Protein AF-A0A821MJV2-F1 (afdb_monomer_lite)

Secondary structure (DSSP, 8-state):
--SSSSSS---TTTTTTTTTHHHHHT----TTEEE-TTS-EEEGGGTT--SS---STT-TTS-TT----TTGGG--SGGGS--PPPGGGTPEE-SSS-EESSGGG-TT-HHHHHHHHHH--TTS-HHHHHHHHHHH---TTTSHHHHHHHHHTT-HHHHHTTS-SS--SSSS-EETTEE--

Sequence (181 aa):
WREVCNGRIDCIDEGLDEAYCIDMELNQCEDNEYRCHNGLCIPEEFWENGFGDADCLDRSDEFADVLYPNNCFQDPTFRCEEHSCRTNWFDFSCGDGQCVQTFDKCHNGRHILLIESILIQGNLSINCSIAMICLTQLIKQIHGILCETLFINNLIYEFIKKCDSIFQFPINPVYMSHIRF

Foldseek 3Di:
DLQACPPDQPDPPVSPSNPCVVVLVPLDAPPQWDAAPSGDTDGVCQQCVDALSQPDLQSSSHDPPRDQDLVLLPDPDSSQQFGRHHSVQCWDTLRRNDTHNANCPRPNCLLVVLLVLLCDCPPWDPLLSLLSSLVVVSCCPPCVVVSVVCVVVVVSVVSNVRGDPDDDPSPQDQDPNDGDD

pLDDT: mean 80.08, std 10.16, range [47.5, 93.62]

Radius of gyration: 19.84 Å; chains: 1; bounding box: 42×38×53 Å

Structure (mmCIF, N/CA/C/O backbone):
data_AF-A0A821MJV2-F1
#
_entry.id   AF-A0A821MJV2-F1
#
loop_
_atom_site.group_PDB
_atom_site.id
_atom_site.type_symbol
_atom_site.label_atom_id
_atom_site.label_alt_id
_atom_site.label_comp_id
_atom_site.label_asym_id
_atom_site.label_entity_id
_atom_site.label_seq_id
_atom_site.pdbx_PDB_ins_code
_atom_site.Cartn_x
_atom_site.Cartn_y
_atom_site.Cartn_z
_atom_site.occupancy
_atom_site.B_iso_or_equiv
_atom_site.auth_seq_id
_atom_site.auth_comp_id
_atom_site.auth_asym_id
_atom_site.auth_atom_id
_atom_site.pdbx_PDB_model_num
ATOM 1 N N . TRP A 1 1 ? 1.350 -8.914 2.187 1.00 50.31 1 TRP A N 1
ATOM 2 C CA . TRP A 1 1 ? 1.997 -8.517 0.923 1.00 50.31 1 TRP A CA 1
ATOM 3 C C . TRP A 1 1 ? 3.280 -7.711 1.127 1.00 50.31 1 TRP A C 1
ATOM 5 O O . TRP A 1 1 ? 4.121 -7.816 0.258 1.00 50.31 1 TRP A O 1
ATOM 15 N N . ARG A 1 2 ? 3.462 -6.912 2.201 1.00 53.31 2 ARG A N 1
ATOM 16 C CA . ARG A 1 2 ? 4.767 -6.259 2.477 1.00 53.31 2 ARG A CA 1
ATOM 17 C C . ARG A 1 2 ? 5.759 -7.154 3.223 1.00 53.31 2 ARG A C 1
ATOM 19 O O . ARG A 1 2 ? 6.938 -7.126 2.915 1.00 53.31 2 ARG A O 1
ATOM 26 N N . GLU A 1 3 ? 5.249 -7.949 4.154 1.00 71.06 3 GLU A N 1
ATOM 27 C CA . GLU A 1 3 ? 6.032 -8.867 4.981 1.00 71.06 3 GLU A CA 1
ATOM 28 C C . GLU A 1 3 ? 5.846 -10.295 4.450 1.00 71.06 3 GLU A C 1
ATOM 30 O O . GLU A 1 3 ? 5.025 -11.042 4.960 1.00 71.06 3 GLU A O 1
ATOM 35 N N . VAL A 1 4 ? 6.427 -10.605 3.292 1.00 75.38 4 VAL A N 1
ATOM 36 C CA . VAL A 1 4 ? 6.434 -11.960 2.713 1.00 75.38 4 VAL A CA 1
ATOM 37 C C . VAL A 1 4 ? 7.858 -12.217 2.252 1.00 75.38 4 VAL A C 1
ATOM 39 O O . VAL A 1 4 ? 8.404 -11.387 1.523 1.00 75.38 4 VAL A O 1
ATOM 42 N N . CYS A 1 5 ? 8.449 -13.332 2.669 1.00 74.88 5 CYS A N 1
ATOM 43 C CA . CYS A 1 5 ? 9.847 -13.683 2.415 1.00 74.88 5 CYS A CA 1
ATOM 44 C C . CYS A 1 5 ? 10.832 -12.580 2.828 1.00 74.88 5 CYS A C 1
ATOM 46 O O . CYS A 1 5 ? 11.813 -12.303 2.135 1.00 74.88 5 CYS A O 1
ATOM 48 N N . ASN A 1 6 ? 10.561 -11.921 3.955 1.00 75.25 6 ASN A N 1
ATOM 49 C CA . ASN A 1 6 ? 11.417 -10.879 4.524 1.00 75.25 6 ASN A CA 1
ATOM 50 C C . ASN A 1 6 ? 12.391 -11.448 5.585 1.00 75.25 6 ASN A C 1
ATOM 52 O O . ASN A 1 6 ? 13.174 -10.698 6.181 1.00 75.25 6 ASN A O 1
ATOM 56 N N . GLY A 1 7 ? 12.351 -12.762 5.837 1.00 77.12 7 GLY A N 1
ATOM 57 C CA . GLY A 1 7 ? 13.153 -13.455 6.841 1.00 77.12 7 GLY A CA 1
ATOM 58 C C . GLY A 1 7 ? 12.606 -13.346 8.268 1.00 77.12 7 GLY A C 1
ATOM 59 O O . GLY A 1 7 ? 13.329 -13.664 9.220 1.00 77.12 7 GLY A O 1
ATOM 60 N N . ARG A 1 8 ? 11.369 -12.873 8.452 1.00 82.38 8 ARG A N 1
ATOM 61 C CA . ARG A 1 8 ? 10.679 -12.742 9.740 1.00 82.38 8 ARG A CA 1
ATOM 62 C C . ARG A 1 8 ? 9.297 -13.371 9.645 1.00 82.38 8 ARG A C 1
ATOM 64 O O . ARG A 1 8 ? 8.555 -13.126 8.716 1.00 82.38 8 ARG A O 1
ATOM 71 N N . ILE A 1 9 ? 8.948 -14.166 10.653 1.00 84.38 9 ILE A N 1
ATOM 72 C CA . ILE A 1 9 ? 7.595 -14.714 10.770 1.00 84.38 9 ILE A CA 1
ATOM 73 C C . ILE A 1 9 ? 6.697 -13.621 11.352 1.00 84.38 9 ILE A C 1
ATOM 75 O O . ILE A 1 9 ? 6.744 -13.357 12.558 1.00 84.38 9 ILE A O 1
ATOM 79 N N . ASP A 1 10 ? 5.898 -12.998 10.496 1.00 81.50 10 ASP A N 1
ATOM 80 C CA . ASP A 1 10 ? 4.935 -11.950 10.820 1.00 81.50 10 ASP A CA 1
ATOM 81 C C . ASP A 1 10 ? 3.484 -12.488 10.813 1.00 81.50 10 ASP A C 1
ATOM 83 O O . ASP A 1 10 ? 2.624 -11.964 11.535 1.00 81.50 10 ASP A O 1
ATOM 87 N N . CYS A 1 11 ? 3.187 -13.574 10.082 1.00 80.88 11 CYS A N 1
ATOM 88 C CA . CYS A 1 11 ? 1.876 -14.237 10.097 1.00 80.88 11 CYS A CA 1
ATOM 89 C C . CYS A 1 11 ? 1.727 -15.314 11.193 1.00 80.88 11 CYS A C 1
ATOM 91 O O . CYS A 1 11 ? 2.601 -16.141 11.441 1.00 80.88 11 CYS A O 1
ATOM 93 N N . ILE A 1 12 ? 0.542 -15.345 11.822 1.00 78.12 12 ILE A N 1
ATOM 94 C CA . ILE A 1 12 ? 0.194 -16.249 12.941 1.00 78.12 12 ILE A CA 1
ATOM 95 C C . ILE A 1 12 ? -0.028 -17.698 12.460 1.00 78.12 12 ILE A C 1
ATOM 97 O O . ILE A 1 12 ? 0.145 -18.644 13.229 1.00 78.12 12 ILE A O 1
ATOM 101 N N . ASP A 1 13 ? -0.382 -17.870 11.185 1.00 75.25 13 ASP A N 1
ATOM 102 C CA . ASP A 1 13 ? -0.668 -19.160 10.553 1.00 75.25 13 ASP A CA 1
ATOM 103 C C . ASP A 1 13 ? 0.632 -19.893 10.169 1.00 75.25 13 ASP A C 1
ATOM 105 O O . ASP A 1 13 ? 0.958 -20.051 8.996 1.00 75.25 13 ASP A O 1
ATOM 109 N N . GLU A 1 14 ? 1.402 -20.303 11.178 1.00 75.94 14 GLU A N 1
ATOM 110 C CA . GLU A 1 14 ? 2.623 -21.120 11.036 1.00 75.94 14 GLU A CA 1
ATOM 111 C C . GLU A 1 14 ? 3.734 -20.502 10.163 1.00 75.94 14 GLU A C 1
ATOM 113 O O . GLU A 1 14 ? 4.597 -21.217 9.658 1.00 75.94 14 GLU A O 1
ATOM 118 N N . GLY A 1 15 ? 3.759 -19.174 10.016 1.00 80.62 15 GLY A N 1
ATOM 119 C CA . GLY A 1 15 ? 4.757 -18.497 9.186 1.00 80.62 15 GLY A CA 1
ATOM 120 C C . GLY A 1 15 ? 4.548 -18.712 7.690 1.00 80.62 15 GLY A C 1
ATOM 121 O O . GLY A 1 15 ? 5.513 -18.840 6.941 1.00 80.62 15 GLY A O 1
ATOM 122 N N . LEU A 1 16 ? 3.287 -18.782 7.252 1.00 84.12 16 LEU A N 1
ATOM 123 C CA . LEU A 1 16 ? 2.892 -18.860 5.840 1.00 84.12 16 LEU A CA 1
ATOM 124 C C . LEU A 1 16 ? 3.515 -17.771 4.954 1.00 84.12 16 LEU A C 1
ATOM 126 O O . LEU A 1 16 ? 3.729 -17.998 3.769 1.00 84.12 16 LEU A O 1
ATOM 130 N N . ASP A 1 17 ? 3.792 -16.604 5.522 1.00 81.12 17 ASP A N 1
ATOM 131 C CA . ASP A 1 17 ? 4.508 -15.495 4.895 1.00 81.12 17 ASP A CA 1
ATOM 132 C C . ASP A 1 17 ? 5.977 -15.801 4.576 1.00 81.12 17 ASP A C 1
ATOM 134 O O . ASP A 1 17 ? 6.521 -15.233 3.635 1.00 81.12 17 ASP A O 1
ATOM 138 N N . GLU A 1 18 ? 6.589 -16.740 5.293 1.00 87.19 18 GLU A N 1
ATOM 139 C CA . GLU A 1 18 ? 7.956 -17.226 5.066 1.00 87.19 18 GLU A CA 1
ATOM 140 C C . GLU A 1 18 ? 7.983 -18.652 4.480 1.00 87.19 18 GLU A C 1
ATOM 142 O O . GLU A 1 18 ? 9.043 -19.244 4.251 1.00 87.19 18 GLU A O 1
ATOM 147 N N . ALA A 1 19 ? 6.810 -19.232 4.225 1.00 83.06 19 ALA A N 1
ATOM 148 C CA . ALA A 1 19 ? 6.673 -20.537 3.603 1.00 83.06 19 ALA A CA 1
ATOM 149 C C . ALA A 1 19 ? 6.786 -20.422 2.076 1.00 83.06 19 ALA A C 1
ATOM 151 O O . ALA A 1 19 ? 6.340 -19.454 1.467 1.00 83.06 19 ALA A O 1
ATOM 152 N N . TYR A 1 20 ? 7.358 -21.446 1.437 1.00 78.44 20 TYR A N 1
ATOM 153 C CA . TYR A 1 20 ? 7.480 -21.537 -0.028 1.00 78.44 20 TYR A CA 1
ATOM 154 C C . TYR A 1 20 ? 8.286 -20.403 -0.691 1.00 78.44 20 TYR A C 1
ATOM 156 O O . TYR A 1 20 ? 8.247 -20.265 -1.911 1.00 78.44 20 TYR A O 1
ATOM 164 N N . CYS A 1 21 ? 9.073 -19.634 0.072 1.00 77.69 21 CYS A N 1
ATOM 165 C CA . CYS A 1 21 ? 9.968 -18.614 -0.483 1.00 77.69 21 CYS A CA 1
ATOM 166 C C . CYS A 1 21 ? 10.929 -19.201 -1.512 1.00 77.69 21 CYS A C 1
ATOM 168 O O . CYS A 1 21 ? 11.071 -18.649 -2.593 1.00 77.69 21 CYS A O 1
ATOM 170 N N . ILE A 1 22 ? 11.486 -20.383 -1.231 1.00 72.56 22 ILE A N 1
ATOM 171 C CA . ILE A 1 22 ? 12.346 -21.102 -2.177 1.00 72.56 22 ILE A CA 1
ATOM 172 C C . ILE A 1 22 ? 11.583 -21.443 -3.460 1.00 72.56 22 ILE A C 1
ATOM 174 O O . ILE A 1 22 ? 12.121 -21.255 -4.537 1.00 72.56 22 ILE A O 1
ATOM 178 N N . ASP A 1 23 ? 10.330 -21.894 -3.383 1.00 70.69 23 ASP A N 1
ATOM 179 C CA . ASP A 1 23 ? 9.552 -22.232 -4.582 1.00 70.69 23 ASP A CA 1
ATOM 180 C C . ASP A 1 23 ? 9.188 -20.982 -5.407 1.00 70.69 23 ASP A C 1
ATOM 182 O O . ASP A 1 23 ? 9.162 -21.041 -6.635 1.00 70.69 23 ASP A O 1
ATOM 186 N N . MET A 1 24 ? 8.984 -19.832 -4.753 1.00 65.94 24 MET A N 1
ATOM 187 C CA . MET A 1 24 ? 8.847 -18.523 -5.412 1.00 65.94 24 MET A CA 1
ATOM 188 C C . MET A 1 24 ? 10.186 -18.008 -5.979 1.00 65.94 24 MET A C 1
ATOM 190 O O . MET A 1 24 ? 10.216 -17.307 -6.994 1.00 65.94 24 MET A O 1
ATOM 194 N N . GLU A 1 25 ? 11.305 -18.378 -5.354 1.00 61.59 25 GLU A N 1
ATOM 195 C CA . GLU A 1 25 ? 12.673 -18.103 -5.806 1.00 61.59 25 GLU A CA 1
ATOM 196 C C . GLU A 1 25 ? 13.142 -19.015 -6.941 1.00 61.59 25 GLU A C 1
ATOM 198 O O . GLU A 1 25 ? 13.978 -18.612 -7.748 1.00 61.59 25 GLU A O 1
ATOM 203 N N . LEU A 1 26 ? 12.568 -20.214 -7.038 1.00 65.81 26 LEU A N 1
ATOM 204 C CA . LEU A 1 26 ? 12.832 -21.218 -8.065 1.00 65.81 26 LEU A CA 1
ATOM 205 C C . LEU A 1 26 ? 12.158 -20.909 -9.404 1.00 65.81 26 LEU A C 1
ATOM 207 O O . LEU A 1 26 ? 12.315 -21.694 -10.339 1.00 65.81 26 LEU A O 1
ATOM 211 N N . ASN A 1 27 ? 11.451 -19.781 -9.530 1.00 63.09 27 ASN A N 1
ATOM 212 C CA . ASN A 1 27 ? 11.077 -19.251 -10.834 1.00 63.09 27 ASN A CA 1
ATOM 213 C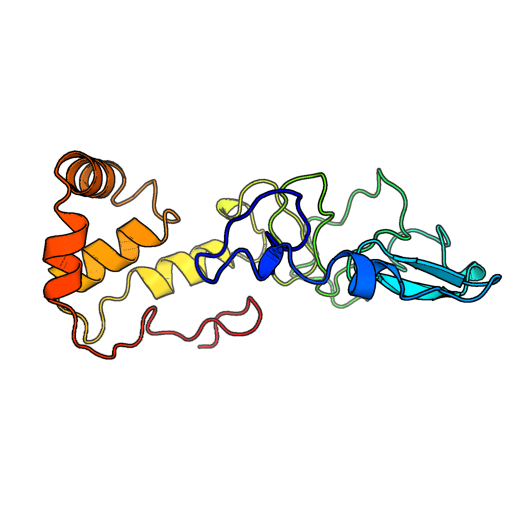 C . ASN A 1 27 ? 12.366 -18.816 -11.556 1.00 63.09 27 ASN A C 1
ATOM 215 O O . ASN A 1 27 ? 12.829 -17.681 -11.422 1.00 63.09 27 ASN A O 1
ATOM 219 N N . GLN A 1 28 ? 13.005 -19.781 -12.219 1.00 73.44 28 GLN A N 1
ATOM 220 C CA . GLN A 1 28 ? 14.207 -19.579 -13.011 1.00 73.44 28 GLN A CA 1
ATOM 221 C C . GLN A 1 28 ? 13.789 -18.862 -14.288 1.00 73.44 28 GLN A C 1
ATOM 223 O O . GLN A 1 28 ? 13.063 -19.429 -15.102 1.00 73.44 28 GLN A O 1
ATOM 228 N N . CYS A 1 29 ? 14.213 -17.609 -14.419 1.00 86.19 29 CYS A N 1
ATOM 229 C CA . CYS A 1 29 ? 14.144 -16.907 -15.689 1.00 86.19 29 CYS A CA 1
ATOM 230 C C . CYS A 1 29 ? 15.091 -17.579 -16.692 1.00 86.19 29 CYS A C 1
ATOM 232 O O . CYS A 1 29 ? 16.055 -18.243 -16.293 1.00 86.19 29 CYS A O 1
ATOM 234 N N . GLU A 1 30 ? 14.810 -17.424 -17.978 1.00 88.56 30 GLU A N 1
ATOM 235 C CA . GLU A 1 30 ? 15.692 -17.915 -19.035 1.00 88.56 30 GLU A CA 1
ATOM 236 C C . GLU A 1 30 ? 17.034 -17.154 -19.026 1.00 88.56 30 GLU A C 1
ATOM 238 O O . GLU A 1 30 ? 17.148 -16.059 -18.475 1.00 88.56 30 GLU A O 1
ATOM 243 N N . ASP A 1 31 ? 18.070 -17.712 -19.664 1.00 87.50 31 ASP A N 1
ATOM 244 C CA . ASP A 1 31 ? 19.424 -17.122 -19.680 1.00 87.50 31 ASP A CA 1
ATOM 245 C C . ASP A 1 31 ? 19.473 -15.688 -20.258 1.00 87.50 31 ASP A C 1
ATOM 247 O O . ASP A 1 31 ? 20.444 -14.967 -20.038 1.00 87.50 31 ASP A O 1
ATOM 251 N N . ASN A 1 32 ? 18.455 -15.283 -21.023 1.00 91.44 32 ASN A N 1
ATOM 252 C CA . ASN A 1 32 ? 18.315 -13.969 -21.656 1.00 91.44 32 ASN A CA 1
ATOM 253 C C . ASN A 1 32 ? 17.276 -13.068 -20.961 1.00 91.44 32 ASN A C 1
ATOM 255 O O . ASN A 1 32 ? 16.743 -12.142 -21.582 1.00 91.44 32 ASN A O 1
ATOM 259 N N . GLU A 1 33 ? 16.955 -13.360 -19.704 1.00 93.31 33 GLU A N 1
ATOM 260 C CA . GLU A 1 33 ? 15.980 -12.631 -18.904 1.00 93.31 33 GLU A CA 1
ATOM 261 C C . GLU A 1 33 ? 16.596 -12.125 -17.592 1.00 93.31 33 GLU A C 1
ATOM 263 O O . GLU A 1 33 ? 17.387 -12.793 -16.926 1.00 93.31 33 GLU A O 1
ATOM 268 N N . TYR A 1 34 ? 16.184 -10.928 -17.190 1.00 90.12 34 TYR A N 1
ATOM 269 C CA . TYR A 1 34 ? 16.436 -10.367 -15.875 1.00 90.12 34 TYR A CA 1
ATOM 270 C C . TYR A 1 34 ? 15.293 -10.724 -14.918 1.00 90.12 34 TYR A C 1
ATOM 272 O O . TYR A 1 34 ? 14.113 -10.608 -15.255 1.00 90.12 34 TYR A O 1
ATOM 280 N N . ARG A 1 35 ? 15.649 -11.129 -13.694 1.00 88.75 35 ARG A N 1
ATOM 281 C CA . ARG A 1 35 ? 14.698 -11.457 -12.627 1.00 88.75 35 ARG A CA 1
ATOM 282 C C . ARG A 1 35 ? 14.479 -10.254 -11.712 1.00 88.75 35 ARG A C 1
ATOM 284 O O . ARG A 1 35 ? 15.364 -9.909 -10.929 1.00 88.75 35 ARG A O 1
ATOM 291 N N . CYS A 1 36 ? 13.284 -9.679 -11.758 1.00 86.75 36 CYS A N 1
ATOM 292 C CA . CYS A 1 36 ? 12.844 -8.638 -10.837 1.00 86.75 36 CYS A CA 1
ATOM 293 C C . CYS A 1 36 ? 12.831 -9.138 -9.381 1.00 86.75 36 CYS A C 1
ATOM 295 O O . CYS A 1 36 ? 12.722 -10.344 -9.127 1.00 86.75 36 CYS A O 1
ATOM 297 N N . HIS A 1 37 ? 12.876 -8.238 -8.395 1.00 82.31 37 HIS A N 1
ATOM 298 C CA . HIS A 1 37 ? 12.895 -8.651 -6.982 1.00 82.31 37 HIS A CA 1
ATOM 299 C C . HIS A 1 37 ? 11.585 -9.316 -6.534 1.00 82.31 37 HIS A C 1
ATOM 301 O O . HIS A 1 37 ? 11.593 -10.150 -5.631 1.00 82.31 37 HIS A O 1
ATOM 307 N N . ASN A 1 38 ? 10.470 -9.008 -7.193 1.00 77.19 38 ASN A N 1
ATOM 308 C CA . ASN A 1 38 ? 9.183 -9.670 -6.997 1.00 77.19 38 ASN A CA 1
ATOM 309 C C . ASN A 1 38 ? 9.057 -11.034 -7.714 1.00 77.19 38 ASN A C 1
ATOM 311 O O . ASN A 1 38 ? 8.001 -11.661 -7.633 1.00 77.19 38 ASN A O 1
ATOM 315 N N . GLY A 1 39 ? 10.100 -11.491 -8.420 1.00 81.75 39 GLY A N 1
ATOM 316 C CA . GLY A 1 39 ? 10.139 -12.776 -9.124 1.00 81.75 39 GLY A CA 1
ATOM 317 C C . GLY A 1 39 ? 9.581 -12.772 -10.553 1.00 81.75 39 GLY A C 1
ATOM 318 O O . GLY A 1 39 ? 9.524 -13.841 -11.166 1.00 81.75 39 GLY A O 1
ATOM 319 N N . LEU A 1 40 ? 9.180 -11.612 -11.085 1.00 86.75 40 LEU A N 1
ATOM 320 C CA . LEU A 1 40 ? 8.869 -11.430 -12.506 1.00 86.75 40 LEU A CA 1
ATOM 321 C C . LEU A 1 40 ? 10.148 -11.559 -13.349 1.00 86.75 40 LEU A C 1
ATOM 323 O O . LEU A 1 40 ? 11.199 -11.070 -12.948 1.00 86.75 40 LEU A O 1
ATOM 327 N N . CYS A 1 41 ? 10.049 -12.188 -14.518 1.00 90.31 41 CYS A N 1
ATOM 328 C CA . CYS A 1 41 ? 11.123 -12.231 -15.508 1.00 90.31 41 CYS A CA 1
ATOM 329 C C . CYS A 1 41 ? 10.810 -11.236 -16.628 1.00 90.31 41 CYS A C 1
ATOM 331 O O . CYS A 1 41 ? 9.691 -11.226 -17.148 1.00 90.31 41 CYS A O 1
ATOM 333 N N . ILE A 1 42 ? 11.783 -10.403 -16.982 1.00 92.12 42 ILE A N 1
ATOM 334 C CA . ILE A 1 42 ? 11.720 -9.481 -18.122 1.00 92.12 42 ILE A CA 1
ATOM 335 C C . ILE A 1 42 ? 12.895 -9.774 -19.063 1.00 92.12 42 ILE A C 1
ATOM 337 O O . ILE A 1 42 ? 13.927 -10.250 -18.596 1.00 92.12 42 ILE A O 1
ATOM 341 N N . PRO A 1 43 ? 12.794 -9.500 -20.371 1.00 93.62 43 PRO A N 1
ATOM 342 C CA . PRO A 1 43 ? 13.944 -9.567 -21.271 1.00 93.62 43 PRO A CA 1
ATOM 343 C C . PRO A 1 43 ? 15.153 -8.779 -20.742 1.00 93.62 43 PRO A C 1
ATOM 345 O O . PRO A 1 43 ? 14.999 -7.659 -20.262 1.00 93.62 43 PRO A O 1
ATOM 348 N N . GLU A 1 44 ? 16.366 -9.329 -20.865 1.00 90.81 44 GLU A N 1
ATOM 349 C CA . GLU A 1 44 ? 17.603 -8.671 -20.401 1.00 90.81 44 GLU A CA 1
ATOM 350 C C . GLU A 1 44 ? 17.813 -7.288 -21.051 1.00 90.81 44 GLU A C 1
ATOM 352 O O . GLU A 1 44 ? 18.368 -6.388 -20.431 1.00 90.81 44 GLU A O 1
ATOM 357 N N . GLU A 1 45 ? 17.300 -7.076 -22.268 1.00 89.88 45 GLU A N 1
ATOM 358 C CA . GLU A 1 45 ? 17.331 -5.778 -22.962 1.00 89.88 45 GLU A CA 1
ATOM 359 C C . GLU A 1 45 ? 16.549 -4.657 -22.256 1.00 89.88 45 GLU A C 1
ATOM 361 O O . GLU A 1 45 ? 16.741 -3.483 -22.583 1.00 89.88 45 GLU A O 1
ATOM 366 N N . PHE A 1 46 ? 15.688 -5.004 -21.299 1.00 89.88 46 PHE A N 1
ATOM 367 C CA . PHE A 1 46 ? 14.908 -4.062 -20.501 1.00 89.88 46 PHE A CA 1
ATOM 368 C 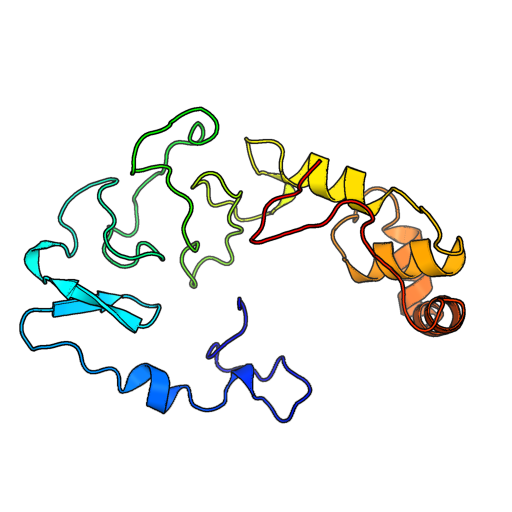C . PHE A 1 46 ? 15.515 -3.767 -19.128 1.00 89.88 46 PHE A C 1
ATOM 370 O O . PHE A 1 46 ? 15.109 -2.818 -18.465 1.00 89.88 46 PHE A O 1
ATOM 377 N N . TRP A 1 47 ? 16.549 -4.500 -18.718 1.00 88.06 47 TRP A N 1
ATOM 378 C CA . TRP A 1 47 ? 17.275 -4.171 -17.498 1.00 88.06 47 TRP A CA 1
ATOM 379 C C . TRP A 1 47 ? 18.092 -2.883 -17.685 1.00 88.06 47 TRP A C 1
ATOM 381 O O . TRP A 1 47 ? 18.907 -2.775 -18.601 1.00 88.06 47 TRP A O 1
ATOM 391 N N . GLU A 1 48 ? 17.876 -1.898 -16.807 1.00 83.75 48 GLU A N 1
ATOM 392 C CA . GLU A 1 48 ? 18.578 -0.606 -16.799 1.00 83.75 48 GLU A CA 1
ATOM 393 C C . GLU A 1 48 ? 18.477 0.160 -18.139 1.00 83.75 48 GLU A C 1
ATOM 395 O O . GLU A 1 48 ? 19.352 0.954 -18.499 1.00 83.75 48 GLU A O 1
ATOM 400 N N . ASN A 1 49 ? 17.378 -0.043 -18.877 1.00 79.62 49 ASN A N 1
ATOM 401 C CA . ASN A 1 49 ? 17.164 0.498 -20.224 1.00 79.62 49 ASN A CA 1
ATOM 402 C C . ASN A 1 49 ? 16.895 2.020 -20.271 1.00 79.62 49 ASN A C 1
ATOM 404 O O . ASN A 1 49 ? 16.988 2.627 -21.342 1.00 79.62 49 ASN A O 1
ATOM 408 N N . GLY A 1 50 ? 16.597 2.667 -19.140 1.00 69.50 50 GLY A N 1
ATOM 409 C CA . GLY A 1 50 ? 16.243 4.083 -19.117 1.00 69.50 50 GLY A CA 1
ATOM 410 C C . GLY A 1 50 ? 15.634 4.569 -17.802 1.00 69.50 50 GLY A C 1
ATOM 411 O O . GLY A 1 50 ? 15.555 3.850 -16.812 1.00 69.50 50 GLY A O 1
ATOM 412 N N . PHE A 1 51 ? 15.236 5.845 -17.783 1.00 66.62 51 PHE A N 1
ATOM 413 C CA . PHE A 1 51 ? 14.529 6.470 -16.661 1.00 66.62 51 PHE A CA 1
ATOM 414 C C . PHE A 1 51 ? 13.024 6.461 -16.941 1.00 66.62 51 PHE A C 1
ATOM 416 O O . PHE A 1 51 ? 12.586 7.106 -17.896 1.00 66.62 51 PHE A O 1
ATOM 423 N N . GLY A 1 52 ? 12.235 5.835 -16.065 1.00 66.00 52 GLY A N 1
ATOM 424 C CA . GLY A 1 52 ? 10.772 5.859 -16.139 1.00 66.00 52 GLY A CA 1
ATOM 425 C C . GLY A 1 52 ? 10.147 4.840 -17.093 1.00 66.00 52 GLY A C 1
ATOM 426 O O . GLY A 1 52 ? 8.931 4.891 -17.272 1.00 66.00 52 GLY A O 1
ATOM 427 N N . ASP A 1 53 ? 10.956 3.936 -17.645 1.00 74.25 53 ASP A N 1
ATOM 428 C CA . ASP A 1 53 ? 10.544 2.811 -18.489 1.00 74.25 53 ASP A CA 1
ATOM 429 C C . ASP A 1 53 ? 10.663 1.479 -17.714 1.00 74.25 53 ASP A C 1
ATOM 431 O O . ASP A 1 53 ? 11.105 0.485 -18.271 1.00 74.25 53 ASP A O 1
ATOM 435 N N . ALA A 1 54 ? 10.316 1.458 -16.415 1.00 82.12 54 ALA A N 1
ATOM 436 C CA . ALA A 1 54 ? 10.277 0.217 -15.635 1.00 82.12 54 ALA A CA 1
ATOM 437 C C . ALA A 1 54 ? 9.340 -0.820 -16.265 1.00 82.12 54 ALA A C 1
ATOM 439 O O . ALA A 1 54 ? 8.124 -0.619 -16.344 1.00 82.12 54 ALA A O 1
ATOM 440 N N . ASP A 1 55 ? 9.909 -1.969 -16.588 1.00 87.62 55 ASP A N 1
ATOM 441 C CA . ASP A 1 55 ? 9.228 -3.192 -16.974 1.00 87.62 55 ASP A CA 1
ATOM 442 C C . ASP A 1 55 ? 8.945 -4.074 -15.742 1.00 87.62 55 ASP A C 1
ATOM 444 O O . ASP A 1 55 ? 7.957 -4.818 -15.703 1.00 87.62 55 ASP A O 1
ATOM 448 N N . CYS A 1 56 ? 9.747 -3.958 -14.676 1.00 86.31 56 CYS A N 1
ATOM 449 C CA . CYS A 1 56 ? 9.432 -4.597 -13.401 1.00 86.31 56 CYS A CA 1
ATOM 450 C C . CYS A 1 56 ? 8.324 -3.850 -12.634 1.00 86.31 56 CYS A C 1
ATOM 452 O O . CYS A 1 56 ? 8.423 -2.657 -12.347 1.00 86.31 56 CYS A O 1
ATOM 454 N N . LEU A 1 57 ? 7.311 -4.582 -12.144 1.00 83.94 57 LEU A N 1
ATOM 455 C CA . LEU A 1 57 ? 6.230 -4.021 -11.303 1.00 83.94 57 LEU A CA 1
ATOM 456 C C . LEU A 1 57 ? 6.695 -3.481 -9.932 1.00 83.94 57 LEU A C 1
ATOM 458 O O . LEU A 1 57 ? 5.922 -2.838 -9.219 1.00 83.94 57 LEU A O 1
ATOM 462 N N . ASP A 1 58 ? 7.922 -3.783 -9.517 1.00 81.25 58 ASP A N 1
ATOM 463 C CA . ASP A 1 58 ? 8.595 -3.249 -8.325 1.00 81.25 58 ASP A CA 1
ATOM 464 C C . ASP A 1 58 ? 9.773 -2.316 -8.669 1.00 81.25 58 ASP A C 1
ATOM 466 O O . ASP A 1 58 ? 10.500 -1.867 -7.775 1.00 81.25 58 ASP A O 1
ATOM 470 N N . ARG A 1 59 ? 9.947 -2.015 -9.963 1.00 82.69 59 ARG A N 1
ATOM 471 C CA . ARG A 1 59 ? 11.010 -1.182 -10.535 1.00 82.69 59 ARG A CA 1
ATOM 472 C C . ARG A 1 59 ? 12.425 -1.614 -10.150 1.00 82.69 59 ARG A C 1
ATOM 474 O O . ARG A 1 59 ? 13.307 -0.763 -9.982 1.00 82.69 59 ARG A O 1
ATOM 481 N N . SER A 1 60 ? 12.663 -2.904 -9.909 1.00 84.19 60 SER A N 1
ATOM 482 C CA . SER A 1 60 ? 14.011 -3.402 -9.589 1.00 84.19 60 SER A CA 1
ATOM 483 C C . SER A 1 60 ? 14.979 -3.353 -10.775 1.00 84.19 60 SER A C 1
ATOM 485 O O . SER A 1 60 ? 16.185 -3.401 -10.568 1.00 84.19 60 SER A O 1
ATOM 487 N N . ASP A 1 61 ? 14.451 -3.232 -11.989 1.00 86.81 61 ASP A N 1
ATOM 488 C CA . ASP A 1 61 ? 15.169 -3.049 -13.252 1.00 86.81 61 ASP A CA 1
ATOM 489 C C . ASP A 1 61 ? 15.673 -1.620 -13.499 1.00 86.81 61 ASP A C 1
ATOM 491 O O . ASP A 1 61 ? 16.543 -1.425 -14.342 1.00 86.81 61 ASP A O 1
ATOM 495 N N . GLU A 1 62 ? 15.163 -0.616 -12.783 1.00 82.62 62 GLU A N 1
ATOM 496 C CA . GLU A 1 62 ? 15.641 0.765 -12.909 1.00 82.62 62 GLU A CA 1
ATOM 497 C C . GLU A 1 62 ? 16.882 1.051 -12.024 1.00 82.62 62 GLU A C 1
ATOM 499 O O . GLU A 1 62 ? 17.132 0.394 -11.010 1.00 82.62 62 GLU A O 1
ATOM 504 N N . PHE A 1 63 ? 17.636 2.121 -12.309 1.00 77.12 63 PHE A N 1
ATOM 505 C CA . PHE A 1 63 ? 18.780 2.534 -11.475 1.00 77.12 63 PHE A CA 1
ATOM 506 C C . PHE A 1 63 ? 18.388 2.906 -10.032 1.00 77.12 63 PHE A C 1
ATOM 508 O O . PHE A 1 63 ? 17.290 3.395 -9.760 1.00 77.12 63 PHE A O 1
ATOM 515 N N . ALA A 1 64 ? 19.315 2.730 -9.081 1.00 67.31 64 ALA A N 1
ATOM 516 C CA . ALA A 1 64 ? 19.104 3.054 -7.664 1.00 67.31 64 ALA A CA 1
ATOM 517 C C . ALA A 1 64 ? 18.687 4.523 -7.431 1.00 67.31 64 ALA A C 1
ATOM 519 O O . ALA A 1 64 ? 17.749 4.777 -6.685 1.00 67.31 64 ALA A O 1
ATOM 520 N N . ASP A 1 65 ? 19.324 5.477 -8.115 1.00 65.06 65 ASP A N 1
ATOM 521 C CA . ASP A 1 65 ? 19.213 6.920 -7.833 1.00 65.06 65 ASP A CA 1
ATOM 522 C C . ASP A 1 65 ? 18.165 7.664 -8.686 1.00 65.06 65 ASP A C 1
ATOM 524 O O . ASP A 1 65 ? 18.235 8.883 -8.874 1.00 65.06 65 ASP A O 1
ATOM 528 N N . VAL A 1 66 ? 17.183 6.945 -9.231 1.00 66.50 66 VAL A N 1
ATOM 529 C CA . VAL A 1 66 ? 16.083 7.534 -10.005 1.00 66.50 66 VAL A CA 1
ATOM 530 C C . VAL A 1 66 ? 15.213 8.391 -9.076 1.00 66.50 66 VAL A C 1
ATOM 532 O O . VAL A 1 66 ? 14.459 7.893 -8.242 1.00 66.50 66 VAL A O 1
ATOM 535 N N . LEU A 1 67 ? 15.320 9.717 -9.213 1.00 65.62 67 LEU A N 1
ATOM 536 C CA . LEU A 1 67 ? 14.437 10.671 -8.542 1.00 65.62 67 LEU A CA 1
ATOM 537 C C . LEU A 1 67 ? 13.101 10.730 -9.283 1.00 65.62 67 LEU A C 1
ATOM 539 O O . LEU A 1 67 ? 12.982 11.431 -10.291 1.00 65.62 67 LEU A O 1
ATOM 543 N N . TYR A 1 68 ? 12.095 10.016 -8.783 1.00 68.88 68 TYR A N 1
ATOM 544 C CA . TYR A 1 68 ? 10.766 10.076 -9.379 1.00 68.88 68 TYR A CA 1
ATOM 545 C C . TYR A 1 68 ? 10.117 11.452 -9.204 1.00 68.88 68 TYR A C 1
ATOM 547 O O . TYR A 1 68 ? 10.361 12.157 -8.215 1.00 68.88 68 TYR A O 1
ATOM 555 N N . PRO A 1 69 ? 9.264 11.853 -10.158 1.00 73.19 69 PRO A N 1
ATOM 556 C CA . PRO A 1 69 ? 8.566 13.118 -10.074 1.00 73.19 69 PRO A CA 1
ATOM 557 C C . PRO A 1 69 ? 7.589 13.131 -8.890 1.00 73.19 69 PRO A C 1
ATOM 559 O O . PRO A 1 69 ? 6.677 12.317 -8.793 1.00 73.19 69 PRO A O 1
ATOM 562 N N . ASN A 1 70 ? 7.697 14.141 -8.027 1.00 76.94 70 ASN A N 1
ATOM 563 C CA . ASN A 1 70 ? 6.730 14.368 -6.942 1.00 76.94 70 ASN A CA 1
ATOM 564 C C . ASN A 1 70 ? 5.322 14.755 -7.445 1.00 76.94 70 ASN A C 1
ATOM 566 O O . ASN A 1 70 ? 4.401 14.930 -6.651 1.00 76.94 70 ASN A O 1
ATOM 570 N N . ASN A 1 71 ? 5.149 14.939 -8.754 1.00 85.38 71 ASN A N 1
ATOM 571 C CA . ASN A 1 71 ? 3.899 15.320 -9.400 1.00 85.38 71 ASN A CA 1
ATOM 572 C C . ASN A 1 71 ? 3.208 14.163 -10.134 1.00 85.38 71 ASN A C 1
ATOM 574 O O . ASN A 1 71 ? 2.357 14.428 -10.983 1.00 85.38 71 ASN A O 1
ATOM 578 N N . CYS A 1 72 ? 3.529 12.908 -9.805 1.00 87.25 72 CYS A N 1
ATOM 579 C CA . CYS A 1 72 ? 2.887 11.761 -10.443 1.00 87.25 72 CYS A CA 1
ATOM 580 C C . CYS A 1 72 ? 1.355 11.729 -10.287 1.00 87.25 72 CYS A C 1
ATOM 582 O O . CYS A 1 72 ? 0.650 11.307 -11.196 1.00 87.25 72 CYS A O 1
ATOM 584 N N . PHE A 1 73 ? 0.809 12.346 -9.235 1.00 87.81 73 PHE A N 1
ATOM 585 C CA . PHE A 1 73 ? -0.633 12.577 -9.076 1.00 87.81 73 PHE A CA 1
ATOM 586 C C . PHE A 1 73 ? -1.309 13.384 -10.209 1.00 87.81 73 PHE A C 1
ATOM 588 O O . PHE A 1 73 ? -2.537 13.471 -10.247 1.00 87.81 73 PHE A O 1
ATOM 595 N N . GLN A 1 74 ? -0.540 14.011 -11.107 1.00 89.75 74 GLN A N 1
ATOM 596 C CA . GLN A 1 74 ? -1.033 14.746 -12.283 1.00 89.75 74 GLN A CA 1
ATOM 597 C C . GLN A 1 74 ? -0.465 14.218 -13.603 1.00 89.75 74 GLN A C 1
ATOM 599 O O . GLN A 1 74 ? -0.745 14.793 -14.656 1.00 89.75 74 GLN A O 1
ATOM 604 N N . ASP A 1 75 ? 0.355 13.173 -13.557 1.00 87.69 75 ASP A N 1
ATOM 605 C CA . ASP A 1 75 ? 1.103 12.687 -14.704 1.00 87.69 75 ASP A CA 1
ATOM 606 C C . ASP A 1 75 ? 0.555 11.326 -15.159 1.00 87.69 75 ASP A C 1
ATOM 608 O O . ASP A 1 75 ? 0.750 10.328 -14.471 1.00 87.69 75 ASP A O 1
ATOM 612 N N . PRO A 1 76 ? -0.133 11.261 -16.312 1.00 85.56 76 PRO A N 1
ATOM 613 C CA . PRO A 1 76 ? -0.725 10.026 -16.811 1.00 85.56 76 PRO A CA 1
ATOM 614 C C . PRO A 1 76 ? 0.263 9.156 -17.609 1.00 85.56 76 PRO A C 1
ATOM 616 O O . PRO A 1 76 ? -0.173 8.279 -18.352 1.00 85.56 76 PRO A O 1
ATOM 619 N N . THR A 1 77 ? 1.566 9.442 -17.567 1.00 84.81 77 THR A N 1
ATOM 620 C CA . THR A 1 77 ? 2.577 8.660 -18.296 1.00 84.81 77 THR A CA 1
ATOM 621 C C . THR A 1 77 ? 2.998 7.403 -17.529 1.00 84.81 77 THR A C 1
ATOM 623 O O . THR A 1 77 ? 2.891 7.348 -16.306 1.00 84.81 77 THR A O 1
ATOM 626 N N . PHE A 1 78 ? 3.530 6.407 -18.249 1.00 80.00 78 PHE A N 1
ATOM 627 C CA . PHE A 1 78 ? 3.958 5.111 -17.693 1.00 80.00 78 PHE A CA 1
ATOM 628 C C . PHE A 1 78 ? 4.944 5.233 -16.517 1.00 80.00 78 PHE A C 1
ATOM 630 O O . PHE A 1 78 ? 4.877 4.475 -15.552 1.00 80.00 78 PHE A O 1
ATOM 637 N N . ARG A 1 79 ? 5.784 6.276 -16.504 1.00 80.38 79 ARG A N 1
ATOM 638 C CA . ARG A 1 79 ? 6.712 6.554 -15.392 1.00 80.38 79 ARG A CA 1
ATOM 639 C C . ARG A 1 79 ? 6.031 6.796 -14.038 1.00 80.38 79 ARG A C 1
ATOM 641 O O . ARG A 1 79 ? 6.705 6.744 -13.019 1.00 80.38 79 ARG A O 1
ATOM 648 N N . CYS A 1 80 ? 4.735 7.097 -14.038 1.00 84.19 80 CYS A N 1
ATOM 649 C CA . CYS A 1 80 ? 3.918 7.356 -12.857 1.00 84.19 80 CYS A CA 1
ATOM 650 C C . CYS A 1 80 ? 2.788 6.324 -12.696 1.00 84.19 80 CYS A C 1
ATOM 652 O O . CYS A 1 80 ? 1.865 6.531 -11.909 1.00 84.19 80 CYS A O 1
ATOM 654 N N . GLU A 1 81 ? 2.846 5.200 -13.419 1.00 83.69 81 GLU A N 1
ATOM 655 C CA . GLU A 1 81 ? 1.976 4.067 -13.114 1.00 83.69 81 GLU A CA 1
ATOM 656 C C . GLU A 1 81 ? 2.263 3.517 -11.718 1.00 83.69 81 GLU A C 1
ATOM 658 O O . GLU A 1 81 ? 3.389 3.567 -11.216 1.00 83.69 81 GLU A O 1
ATOM 663 N N . GLU A 1 82 ? 1.207 3.008 -11.086 1.00 82.75 82 GLU A N 1
ATOM 664 C CA . GLU A 1 82 ? 1.278 2.438 -9.750 1.00 82.75 82 GLU A CA 1
ATOM 665 C C . GLU A 1 82 ? 2.156 1.188 -9.735 1.00 82.75 82 GLU A C 1
ATOM 667 O O . GLU A 1 82 ? 2.001 0.283 -10.552 1.00 82.75 82 GLU A O 1
ATOM 672 N N . HIS A 1 83 ? 3.049 1.126 -8.753 1.00 80.94 83 HIS A N 1
ATOM 673 C CA . HIS A 1 83 ? 4.029 0.062 -8.630 1.00 80.94 83 HIS A CA 1
ATOM 674 C C . HIS A 1 83 ? 4.341 -0.216 -7.160 1.00 80.94 83 HIS A C 1
ATOM 676 O O . HIS A 1 83 ? 4.073 0.590 -6.263 1.00 80.94 83 HIS A O 1
ATOM 682 N N . SER A 1 84 ? 4.962 -1.364 -6.903 1.00 80.69 84 SER A N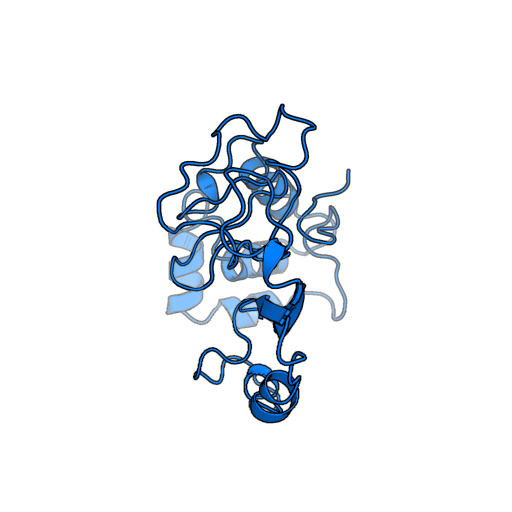 1
ATOM 683 C CA . SER A 1 84 ? 5.511 -1.637 -5.578 1.00 80.69 84 SER A CA 1
ATOM 684 C C . SER A 1 84 ? 6.743 -0.764 -5.350 1.00 80.69 84 SER A C 1
ATOM 686 O O . SER A 1 84 ? 7.626 -0.684 -6.202 1.00 80.69 84 SER A O 1
ATOM 688 N N . CYS A 1 85 ? 6.809 -0.093 -4.201 1.00 80.00 85 CYS A N 1
ATOM 689 C CA . CYS A 1 85 ? 8.019 0.624 -3.813 1.00 80.00 85 CYS A CA 1
ATOM 690 C C . CYS A 1 85 ? 9.135 -0.367 -3.480 1.00 80.00 85 CYS A C 1
ATOM 692 O O . CYS A 1 85 ? 8.870 -1.458 -2.968 1.00 80.00 85 CYS A O 1
ATOM 694 N N . ARG A 1 86 ? 10.384 0.027 -3.742 1.00 73.00 86 ARG A N 1
ATOM 695 C CA . ARG A 1 86 ? 11.546 -0.839 -3.534 1.00 73.00 86 ARG A CA 1
ATOM 696 C C . ARG A 1 86 ? 11.628 -1.320 -2.086 1.00 73.00 86 ARG A C 1
ATOM 698 O O . ARG A 1 86 ? 11.633 -0.532 -1.139 1.00 73.00 86 ARG A O 1
ATOM 705 N N . THR A 1 87 ? 11.741 -2.635 -1.938 1.00 60.94 87 THR A N 1
ATOM 706 C CA . THR A 1 87 ? 11.678 -3.376 -0.669 1.00 60.94 87 THR A CA 1
ATOM 707 C C . THR A 1 87 ? 12.726 -2.944 0.356 1.00 60.94 87 THR A C 1
ATOM 709 O O . THR A 1 87 ? 12.457 -2.962 1.554 1.00 60.94 87 THR A O 1
ATOM 712 N N . ASN A 1 88 ? 13.890 -2.464 -0.085 1.00 60.62 88 ASN A N 1
ATOM 713 C CA . ASN A 1 88 ? 14.984 -2.097 0.819 1.00 60.62 88 ASN A CA 1
ATOM 714 C C . ASN A 1 88 ? 14.784 -0.766 1.566 1.00 60.62 88 ASN A C 1
ATOM 716 O O . ASN A 1 88 ? 15.573 -0.464 2.464 1.00 60.62 88 ASN A O 1
ATOM 720 N N . TRP A 1 89 ? 13.787 0.051 1.204 1.00 61.00 89 TRP A N 1
ATOM 721 C CA . TRP A 1 89 ? 13.689 1.444 1.672 1.00 61.00 89 TRP A CA 1
ATOM 722 C C . TRP A 1 89 ? 12.505 1.744 2.595 1.00 61.00 89 TRP A C 1
ATOM 724 O O . TRP A 1 89 ? 12.366 2.877 3.046 1.00 61.00 89 TRP A O 1
ATOM 734 N N . PHE A 1 90 ? 11.701 0.736 2.958 1.00 64.75 90 PHE A N 1
ATOM 735 C CA . PHE A 1 90 ? 10.512 0.903 3.816 1.00 64.75 90 PHE A CA 1
ATOM 736 C C . PHE A 1 90 ? 9.538 1.983 3.311 1.00 64.75 90 PHE A C 1
ATOM 738 O O . PHE A 1 90 ? 8.809 2.600 4.090 1.00 64.75 90 PHE A O 1
ATOM 745 N N . ASP A 1 91 ? 9.516 2.206 1.999 1.00 78.44 91 ASP A N 1
ATOM 746 C CA . ASP A 1 91 ? 8.687 3.228 1.387 1.00 78.44 91 ASP A CA 1
ATOM 747 C C . ASP A 1 91 ? 7.227 2.766 1.256 1.00 78.44 91 ASP A C 1
ATOM 749 O O . ASP A 1 91 ? 6.895 1.594 1.059 1.00 78.44 91 ASP A O 1
ATOM 753 N N . PHE A 1 92 ? 6.318 3.726 1.358 1.00 79.94 92 PHE A N 1
ATOM 754 C CA . PHE A 1 92 ? 4.898 3.566 1.114 1.00 79.94 92 PHE A CA 1
ATOM 755 C C . PHE A 1 92 ? 4.567 3.995 -0.309 1.00 79.94 92 PHE A C 1
ATOM 757 O O . PHE A 1 92 ? 4.853 5.128 -0.688 1.00 79.94 92 PHE A O 1
ATOM 764 N N . SER A 1 93 ? 3.880 3.122 -1.048 1.00 84.38 93 SER A N 1
ATOM 765 C CA . SER A 1 93 ? 3.223 3.520 -2.293 1.00 84.38 93 SER A CA 1
ATOM 766 C C . SER A 1 93 ? 2.044 4.444 -1.989 1.00 84.38 93 SER A C 1
ATOM 768 O O . SER A 1 93 ? 1.220 4.178 -1.098 1.00 84.38 93 SER A O 1
ATOM 770 N N . CYS A 1 94 ? 1.954 5.512 -2.771 1.00 84.38 94 CYS A N 1
ATOM 771 C CA . CYS A 1 94 ? 0.874 6.475 -2.720 1.00 84.38 94 CYS A CA 1
ATOM 772 C C . CYS A 1 94 ? -0.264 6.169 -3.697 1.00 84.38 94 CYS A C 1
ATOM 774 O O . CYS A 1 94 ? -1.310 6.800 -3.584 1.00 84.38 94 CYS A O 1
ATOM 776 N N . GLY A 1 95 ? -0.201 5.125 -4.532 1.00 84.50 95 GLY A N 1
ATOM 777 C CA . GLY A 1 95 ? -1.310 4.769 -5.437 1.00 84.50 95 GLY A CA 1
ATOM 778 C C . GLY A 1 95 ? -1.337 5.596 -6.724 1.00 84.50 95 GLY A C 1
ATOM 779 O O . GLY A 1 95 ? -2.355 5.634 -7.408 1.00 84.50 95 GLY A O 1
ATOM 780 N N . ASP A 1 96 ? -0.273 6.338 -6.983 1.00 85.25 96 ASP A N 1
ATOM 781 C CA . ASP A 1 96 ? -0.074 7.237 -8.114 1.00 85.25 96 ASP A CA 1
ATOM 782 C C . ASP A 1 96 ? 1.366 7.136 -8.633 1.00 85.25 96 ASP A C 1
ATOM 784 O O . ASP A 1 96 ? 1.843 8.079 -9.241 1.00 85.25 96 ASP A O 1
ATOM 788 N N . GLY A 1 97 ? 2.095 6.063 -8.308 1.00 84.12 97 GLY A N 1
ATOM 789 C CA . GLY A 1 97 ? 3.514 5.920 -8.649 1.00 84.12 97 GLY A CA 1
ATOM 790 C C . GLY A 1 97 ? 4.489 6.713 -7.766 1.00 84.12 97 GLY A C 1
ATOM 791 O O . GLY A 1 97 ? 5.698 6.581 -7.926 1.00 84.12 97 GLY A O 1
ATOM 792 N N . GLN A 1 98 ? 4.022 7.513 -6.797 1.00 86.25 98 GLN A N 1
ATOM 793 C CA . GLN A 1 98 ? 4.911 8.110 -5.798 1.00 86.25 98 GLN A CA 1
ATOM 794 C C . GLN A 1 98 ? 5.227 7.109 -4.672 1.00 86.25 98 GLN A C 1
ATOM 796 O O . GLN A 1 98 ? 4.329 6.495 -4.089 1.00 86.25 98 GLN A O 1
ATOM 801 N N . CYS A 1 99 ? 6.504 7.035 -4.288 1.00 84.38 99 CYS A N 1
ATOM 802 C CA . CYS A 1 99 ? 6.971 6.354 -3.081 1.00 84.38 99 CYS A CA 1
ATOM 803 C C . CYS A 1 99 ? 7.395 7.361 -2.004 1.00 84.38 99 CYS A C 1
ATOM 805 O O . CYS A 1 99 ? 8.109 8.325 -2.284 1.00 84.38 99 CYS A O 1
ATOM 807 N N . VAL A 1 100 ? 6.951 7.151 -0.762 1.00 83.06 100 VAL A N 1
ATOM 808 C CA . VAL A 1 100 ? 7.269 8.023 0.380 1.00 83.06 100 VAL A CA 1
ATOM 809 C C . VAL A 1 100 ? 7.688 7.223 1.606 1.00 83.06 100 VAL A C 1
ATOM 811 O O . VAL A 1 100 ? 7.011 6.283 1.995 1.00 83.06 100 VAL A O 1
ATOM 814 N N . GLN A 1 101 ? 8.729 7.659 2.310 1.00 82.38 101 GLN A N 1
ATOM 815 C CA . GLN A 1 101 ? 9.179 6.995 3.546 1.00 82.38 101 GLN A CA 1
ATOM 816 C C . GLN A 1 101 ? 8.123 6.968 4.659 1.00 82.38 101 GLN A C 1
ATOM 818 O O . GLN A 1 101 ? 8.128 6.098 5.526 1.00 82.38 101 GLN A O 1
ATOM 823 N N . THR A 1 102 ? 7.221 7.952 4.679 1.00 82.25 102 THR A N 1
ATOM 824 C CA . THR A 1 102 ? 6.129 8.019 5.650 1.00 82.25 102 THR A CA 1
ATOM 825 C C . THR A 1 102 ? 4.817 8.263 4.921 1.00 82.25 102 THR A C 1
ATOM 827 O O . THR A 1 102 ? 4.713 9.177 4.106 1.00 82.25 102 THR A O 1
ATOM 830 N N . PHE A 1 103 ? 3.811 7.431 5.203 1.00 79.62 103 PHE A N 1
ATOM 831 C CA . PHE A 1 103 ? 2.534 7.431 4.481 1.00 79.62 103 PHE A CA 1
ATOM 832 C C . PHE A 1 103 ? 1.832 8.802 4.463 1.00 79.62 103 PHE A C 1
ATOM 834 O O . PHE A 1 103 ? 1.176 9.149 3.487 1.00 79.62 103 PHE A O 1
ATOM 841 N N . ASP A 1 104 ? 2.022 9.622 5.499 1.00 83.38 104 ASP A N 1
ATOM 842 C CA . ASP A 1 104 ? 1.483 10.983 5.628 1.00 83.38 104 ASP A CA 1
ATOM 843 C C . ASP A 1 104 ? 2.081 12.016 4.651 1.00 83.38 104 ASP A C 1
ATOM 845 O O . ASP A 1 104 ? 1.712 13.186 4.694 1.00 83.38 104 ASP A O 1
ATOM 849 N N . LYS A 1 105 ? 2.995 11.609 3.762 1.00 87.00 105 LYS A N 1
ATOM 850 C CA . LYS A 1 105 ? 3.640 12.488 2.774 1.00 87.00 105 LYS A CA 1
ATOM 851 C C . LYS A 1 105 ? 3.154 12.304 1.337 1.00 87.00 105 LYS A C 1
ATOM 853 O O . LYS A 1 105 ? 3.694 12.956 0.447 1.00 87.00 105 LYS A O 1
ATOM 858 N N . CYS A 1 106 ? 2.150 11.461 1.089 1.00 87.88 106 CYS A N 1
ATOM 859 C CA . CYS A 1 106 ? 1.629 11.270 -0.269 1.00 87.88 106 CYS A CA 1
ATOM 860 C C . CYS A 1 106 ? 1.064 12.568 -0.865 1.00 87.88 106 CYS A C 1
ATOM 862 O O . CYS A 1 106 ? 0.124 13.143 -0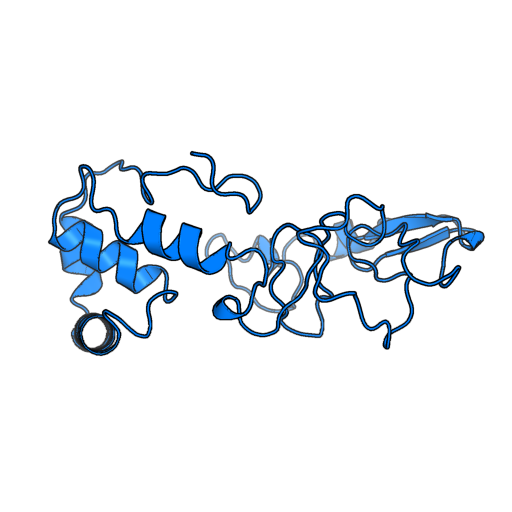.308 1.00 87.88 106 CYS A O 1
ATOM 864 N N . HIS A 1 107 ? 1.592 13.008 -2.010 1.00 89.88 107 HIS A N 1
ATOM 865 C CA . HIS A 1 107 ? 1.215 14.271 -2.653 1.00 89.88 107 HIS A CA 1
ATOM 866 C C . HIS A 1 107 ? -0.200 14.259 -3.229 1.00 89.88 107 HIS A C 1
ATOM 868 O O . HIS A 1 107 ? -0.868 15.291 -3.198 1.00 89.88 107 HIS A O 1
ATOM 874 N N . ASN A 1 108 ? -0.701 13.101 -3.662 1.00 88.38 108 ASN A N 1
ATOM 875 C CA . ASN A 1 108 ? -2.101 12.946 -4.065 1.00 88.38 108 ASN A CA 1
ATOM 876 C C . ASN A 1 108 ? -3.115 13.071 -2.911 1.00 88.38 108 ASN A C 1
ATOM 878 O O . ASN A 1 108 ? -4.318 12.982 -3.145 1.00 88.38 108 ASN A O 1
ATOM 882 N N . GLY A 1 109 ? -2.667 13.232 -1.661 1.00 88.56 109 GLY A N 1
ATOM 883 C CA . GLY A 1 109 ? -3.554 13.335 -0.503 1.00 88.56 109 GLY A CA 1
ATOM 884 C C . GLY A 1 109 ? -4.218 12.015 -0.101 1.00 88.56 109 GLY A C 1
ATOM 885 O O . GLY A 1 109 ? -5.112 12.022 0.743 1.00 88.56 109 GLY A O 1
ATOM 886 N N . ARG A 1 110 ? -3.778 10.866 -0.633 1.00 85.06 110 ARG A N 1
ATOM 887 C CA . ARG A 1 110 ? -4.324 9.539 -0.291 1.00 85.06 110 ARG A CA 1
ATOM 888 C C . ARG A 1 110 ? -4.376 9.284 1.214 1.00 85.06 110 ARG A C 1
ATOM 890 O O . ARG A 1 110 ? -5.332 8.687 1.706 1.00 85.06 110 ARG A O 1
ATOM 897 N N . HIS A 1 111 ? -3.363 9.732 1.948 1.00 84.38 111 HIS A N 1
ATOM 898 C CA . HIS A 1 111 ? -3.310 9.575 3.398 1.00 84.38 111 HIS A CA 1
ATOM 899 C C . HIS A 1 111 ? -4.435 10.325 4.118 1.00 84.38 111 HIS A C 1
ATOM 901 O O . HIS A 1 111 ? -4.985 9.799 5.083 1.00 84.38 111 HIS A O 1
ATOM 907 N N . ILE A 1 112 ? -4.827 11.500 3.614 1.00 85.94 112 ILE A N 1
ATOM 908 C CA . ILE A 1 112 ? -5.941 12.297 4.142 1.00 85.94 112 ILE A CA 1
ATOM 909 C C . ILE A 1 112 ? -7.241 11.526 3.955 1.00 85.94 112 ILE A C 1
ATOM 911 O O . ILE A 1 112 ? -7.952 11.289 4.925 1.00 85.94 112 ILE A O 1
ATOM 915 N N . LEU A 1 113 ? -7.494 11.048 2.735 1.00 85.38 113 LEU A N 1
ATOM 916 C CA . LEU A 1 113 ? -8.695 10.279 2.410 1.00 85.38 113 LEU A CA 1
ATOM 917 C C . LEU A 1 113 ? -8.790 9.000 3.262 1.00 85.38 113 LEU A C 1
ATOM 919 O O . LEU A 1 113 ? -9.882 8.610 3.679 1.00 85.38 113 LEU A O 1
ATOM 923 N N . LEU A 1 114 ? -7.651 8.352 3.553 1.00 84.12 114 LEU A N 1
ATOM 924 C CA . LEU A 1 114 ? -7.621 7.150 4.395 1.00 84.12 114 LEU A CA 1
ATOM 925 C C . LEU A 1 114 ? -7.969 7.476 5.838 1.00 84.12 114 LEU A C 1
ATOM 927 O O . LEU A 1 114 ? -8.796 6.791 6.437 1.00 84.12 114 LEU A O 1
ATOM 931 N N . ILE A 1 115 ? -7.353 8.525 6.380 1.00 83.56 115 ILE A N 1
ATOM 932 C CA . ILE A 1 115 ? -7.627 9.001 7.734 1.00 83.56 115 ILE A CA 1
ATOM 933 C C . ILE A 1 115 ? -9.097 9.408 7.855 1.00 83.56 115 ILE A C 1
ATOM 935 O O . ILE A 1 115 ? -9.757 8.983 8.799 1.00 83.56 115 ILE A O 1
ATOM 939 N N . GLU A 1 116 ? -9.632 10.157 6.890 1.00 85.44 116 GLU A N 1
ATOM 940 C CA . GLU A 1 116 ? -11.043 10.544 6.862 1.00 85.44 116 GLU A CA 1
ATOM 941 C C . GLU A 1 116 ? -11.954 9.318 6.871 1.00 85.44 116 GLU A C 1
ATOM 943 O O . GLU A 1 116 ? -12.832 9.244 7.721 1.00 85.44 116 GLU A O 1
ATOM 948 N N . SER A 1 117 ? -11.705 8.320 6.016 1.00 84.88 117 SER A N 1
ATOM 949 C CA . SER A 1 117 ? -12.479 7.070 5.978 1.00 84.88 117 SER A CA 1
ATOM 950 C C . SER A 1 117 ? -12.453 6.307 7.312 1.00 84.88 117 SER A C 1
ATOM 952 O O . SER A 1 117 ? -13.483 5.820 7.780 1.00 84.88 117 SER A O 1
ATOM 954 N N . ILE A 1 118 ? -11.282 6.232 7.953 1.00 85.81 118 ILE A N 1
ATOM 955 C CA . ILE A 1 118 ? -11.068 5.538 9.233 1.00 85.81 118 ILE A CA 1
ATOM 956 C C . ILE A 1 118 ? -11.758 6.247 10.404 1.00 85.81 118 ILE A C 1
ATOM 958 O O . ILE A 1 118 ? -12.205 5.588 11.344 1.00 85.81 118 ILE A O 1
ATOM 962 N N . LEU A 1 119 ? -11.851 7.578 10.366 1.00 85.38 119 LEU A N 1
ATOM 963 C CA . LEU A 1 119 ? -12.482 8.373 11.422 1.00 85.38 119 LEU A CA 1
ATOM 964 C C . LEU A 1 119 ? -14.014 8.298 11.401 1.00 85.38 119 LEU A C 1
ATOM 966 O O . LEU A 1 119 ? -14.654 8.702 12.376 1.00 85.38 119 LEU A O 1
ATOM 970 N N . ILE A 1 120 ? -14.625 7.781 10.332 1.00 86.31 120 ILE A N 1
ATOM 971 C CA . ILE A 1 120 ? -16.078 7.623 10.282 1.00 86.31 120 ILE A CA 1
ATOM 972 C C . ILE A 1 120 ? -16.468 6.376 11.083 1.00 86.31 120 ILE A C 1
ATOM 974 O O . ILE A 1 120 ? -16.181 5.246 10.699 1.00 86.31 120 ILE A O 1
ATOM 978 N N . GLN A 1 121 ? -17.177 6.593 12.192 1.00 86.06 121 GLN A N 1
ATOM 979 C CA . GLN A 1 121 ? -17.643 5.523 13.080 1.00 86.06 121 GLN A CA 1
ATOM 980 C C . GLN A 1 121 ? -18.608 4.543 12.387 1.00 86.06 121 GLN A C 1
ATOM 982 O O . GLN A 1 121 ? -18.523 3.331 12.577 1.00 86.06 121 GLN A O 1
ATOM 987 N N . GLY A 1 122 ? -19.567 5.057 11.615 1.00 84.44 122 GLY A N 1
ATOM 988 C CA . GLY A 1 122 ? -20.562 4.227 10.933 1.00 84.44 122 GLY A CA 1
ATOM 989 C C . GLY A 1 122 ? -21.478 3.497 11.899 1.00 84.44 122 GLY A C 1
ATOM 990 O O . GLY A 1 122 ? -21.998 4.096 12.836 1.00 84.44 122 GLY A O 1
ATOM 991 N N . ASN A 1 123 ? -21.653 2.195 11.669 1.00 86.38 123 ASN A N 1
ATOM 992 C CA . ASN A 1 123 ? -22.482 1.332 12.513 1.00 86.38 123 ASN A CA 1
ATOM 993 C C . ASN A 1 123 ? -21.723 0.744 13.715 1.00 86.38 123 ASN A C 1
ATOM 995 O O . ASN A 1 123 ? -22.312 0.013 14.506 1.00 86.38 123 ASN A O 1
ATOM 999 N N . LEU A 1 124 ? -20.428 1.039 13.868 1.00 89.12 124 LEU A N 1
ATOM 1000 C CA . LEU A 1 124 ? -19.629 0.522 14.977 1.00 89.12 124 LEU A CA 1
ATOM 1001 C C . LEU A 1 124 ? -20.043 1.179 16.294 1.00 89.12 124 LEU A C 1
ATOM 1003 O O . LEU A 1 124 ? -20.364 2.368 16.348 1.00 89.12 124 LEU A O 1
ATOM 1007 N N . SER A 1 125 ? -19.960 0.432 17.396 1.00 91.00 125 SER A N 1
ATOM 1008 C CA . SER A 1 125 ? -20.037 1.040 18.725 1.00 91.00 125 SER A CA 1
ATOM 1009 C C . SER A 1 125 ? -18.846 1.983 18.944 1.00 91.00 125 SER A C 1
ATOM 1011 O O . SER A 1 125 ? -17.763 1.751 18.411 1.00 91.00 125 SER A O 1
ATOM 1013 N N . ILE A 1 126 ? -19.011 3.033 19.757 1.00 88.62 126 ILE A N 1
ATOM 1014 C CA . ILE A 1 126 ? -17.941 4.017 20.029 1.00 88.62 126 ILE A CA 1
ATOM 1015 C C . ILE A 1 126 ? -16.656 3.324 20.509 1.00 88.62 126 ILE A C 1
ATOM 1017 O O . ILE A 1 126 ? -15.566 3.620 20.030 1.00 88.62 126 ILE A O 1
ATOM 1021 N N . ASN A 1 127 ? -16.789 2.353 21.419 1.00 90.19 127 ASN A N 1
ATOM 1022 C CA . ASN A 1 127 ? -15.649 1.587 21.930 1.00 90.19 127 ASN A CA 1
ATOM 1023 C C . ASN A 1 127 ? -14.978 0.773 20.817 1.00 90.19 127 ASN A C 1
ATOM 1025 O O . ASN A 1 127 ? -13.755 0.791 20.704 1.00 90.19 127 ASN A O 1
ATOM 1029 N N . CYS A 1 128 ? -15.773 0.100 19.982 1.00 91.06 128 CYS A N 1
ATOM 1030 C CA . CYS A 1 128 ? -15.252 -0.662 18.856 1.00 91.06 128 CYS A CA 1
ATOM 1031 C C . CYS A 1 128 ? -14.522 0.250 17.856 1.00 91.06 128 CYS A C 1
ATOM 1033 O O . CYS A 1 128 ? -13.383 -0.023 17.497 1.00 91.06 128 CYS A O 1
ATOM 1035 N N . SER A 1 129 ? -15.119 1.385 17.483 1.00 90.19 129 SER A N 1
ATOM 1036 C CA . SER A 1 129 ? -14.509 2.369 16.584 1.00 90.19 129 SER A CA 1
ATOM 1037 C C . SER A 1 129 ? -13.173 2.888 17.116 1.00 90.19 129 SER A C 1
ATOM 1039 O O . SER A 1 129 ? -12.205 2.924 16.363 1.00 90.19 129 SER A O 1
ATOM 1041 N N . ILE A 1 130 ? -13.090 3.235 18.406 1.00 88.06 130 ILE A N 1
ATOM 1042 C CA . ILE A 1 130 ? -11.837 3.680 19.033 1.00 88.06 130 ILE A CA 1
ATOM 1043 C C . ILE A 1 130 ? -10.786 2.568 18.986 1.00 88.06 130 ILE A C 1
ATOM 1045 O O . ILE A 1 130 ? -9.643 2.831 18.618 1.00 88.06 130 ILE A O 1
ATOM 1049 N N . ALA A 1 131 ? -11.157 1.330 19.327 1.00 89.62 131 ALA A N 1
ATOM 1050 C CA . ALA A 1 131 ? -10.230 0.205 19.265 1.00 89.62 131 ALA A CA 1
ATOM 1051 C C . ALA A 1 131 ? -9.703 -0.011 17.844 1.00 89.62 131 ALA A C 1
ATOM 1053 O O . ALA A 1 131 ? -8.493 -0.112 17.655 1.00 89.62 131 ALA A O 1
ATOM 1054 N N . MET A 1 132 ? -10.588 -0.007 16.847 1.00 88.44 132 MET A N 1
ATOM 1055 C CA . MET A 1 132 ? -10.211 -0.187 15.448 1.00 88.44 132 MET A CA 1
ATOM 1056 C C . MET A 1 132 ? -9.302 0.939 14.948 1.00 88.44 132 MET A C 1
ATOM 1058 O O . MET A 1 132 ? -8.264 0.654 14.355 1.00 88.44 132 MET A O 1
ATOM 1062 N N . ILE A 1 133 ? -9.614 2.202 15.262 1.00 87.44 133 ILE A N 1
ATOM 1063 C CA . ILE A 1 133 ? -8.751 3.358 14.967 1.00 87.44 133 ILE A CA 1
ATOM 1064 C C . ILE A 1 133 ? -7.355 3.159 15.569 1.00 87.44 133 ILE A C 1
ATOM 1066 O O . ILE A 1 133 ? -6.355 3.294 14.863 1.00 87.44 133 ILE A O 1
ATOM 1070 N N . CYS A 1 134 ? -7.273 2.802 16.851 1.00 87.12 134 CYS A N 1
ATOM 1071 C CA . CYS A 1 134 ? -5.999 2.615 17.541 1.00 87.12 134 CYS A CA 1
ATOM 1072 C C . CYS A 1 134 ? -5.174 1.455 16.971 1.00 87.12 134 CYS A C 1
ATOM 1074 O O . CYS A 1 134 ? -3.954 1.576 16.860 1.00 87.12 134 CYS A O 1
ATOM 1076 N N . LEU A 1 135 ? -5.824 0.362 16.563 1.00 86.06 135 LEU A N 1
ATOM 1077 C CA . LEU A 1 135 ? -5.164 -0.777 15.923 1.00 86.06 135 LEU A CA 1
ATOM 1078 C C . LEU A 1 135 ? -4.550 -0.423 14.565 1.00 86.06 135 LEU A C 1
ATOM 1080 O O . LEU A 1 135 ? -3.546 -1.024 14.199 1.00 86.06 135 LEU A O 1
ATOM 1084 N N . THR A 1 136 ? -5.092 0.563 13.838 1.00 81.81 136 THR A N 1
ATOM 1085 C CA . THR A 1 136 ? -4.491 0.989 12.561 1.00 81.81 136 THR A CA 1
ATOM 1086 C C . THR A 1 136 ? -3.122 1.645 12.728 1.00 81.81 136 THR A C 1
ATOM 1088 O O . THR A 1 136 ? -2.347 1.668 11.780 1.00 81.81 136 THR A O 1
ATOM 1091 N N . GLN A 1 137 ? -2.832 2.227 13.899 1.00 78.31 137 GLN A N 1
ATOM 1092 C CA . GLN A 1 137 ? -1.629 3.029 14.179 1.00 78.31 137 GLN A CA 1
ATOM 1093 C C . GLN A 1 137 ? -1.395 4.235 13.241 1.00 78.31 137 GLN A C 1
ATOM 1095 O O . GLN A 1 137 ? -0.387 4.933 13.376 1.00 78.31 137 GLN A O 1
ATOM 1100 N N . LEU A 1 138 ? -2.323 4.529 12.324 1.00 73.00 138 LEU A N 1
ATOM 1101 C CA . LEU A 1 138 ? -2.199 5.611 11.343 1.00 73.00 138 LEU A CA 1
ATOM 1102 C C . LEU A 1 138 ? -2.455 6.987 11.964 1.00 73.00 138 LEU A C 1
ATOM 1104 O O . LEU A 1 138 ? -1.917 7.996 11.516 1.00 73.00 138 LEU A O 1
ATOM 1108 N N . ILE A 1 139 ? -3.253 7.039 13.029 1.00 68.94 139 ILE A N 1
ATOM 1109 C CA . ILE A 1 139 ? -3.709 8.290 13.635 1.00 68.94 139 ILE A CA 1
ATOM 1110 C C . ILE A 1 139 ? -2.900 8.566 14.907 1.00 68.94 139 ILE A C 1
ATOM 1112 O O . ILE A 1 139 ? -3.393 8.491 16.032 1.00 68.94 139 ILE A O 1
ATOM 1116 N N . LYS A 1 140 ? -1.622 8.910 14.727 1.00 65.81 140 LYS A N 1
ATOM 1117 C CA . LYS A 1 140 ? -0.750 9.312 15.846 1.00 65.81 140 LYS A CA 1
ATOM 1118 C C . LYS A 1 140 ? -1.114 10.686 16.425 1.00 65.81 140 LYS A C 1
ATOM 1120 O O . LYS A 1 140 ? -0.851 10.935 17.595 1.00 65.81 140 LYS A O 1
ATOM 1125 N N . GLN A 1 141 ? -1.756 11.561 15.644 1.00 55.06 141 GLN A N 1
ATOM 1126 C CA . GLN A 1 141 ? -1.998 12.958 16.039 1.00 55.06 141 GLN A CA 1
ATOM 1127 C C . GLN A 1 141 ? -3.334 13.212 16.760 1.00 55.06 141 GLN A C 1
ATOM 1129 O O . GLN A 1 141 ? -3.394 14.102 17.602 1.00 55.06 141 GLN A O 1
ATOM 1134 N N . ILE A 1 142 ? -4.397 12.450 16.474 1.00 55.78 142 ILE A N 1
ATOM 1135 C CA . ILE A 1 142 ? -5.742 12.729 17.030 1.00 55.78 142 ILE A CA 1
ATOM 1136 C C . ILE A 1 142 ? -6.007 11.906 18.297 1.00 55.78 142 ILE A C 1
ATOM 1138 O O . ILE A 1 142 ? -6.567 12.415 19.265 1.00 55.78 142 ILE A O 1
ATOM 1142 N N . HIS A 1 143 ? -5.570 10.643 18.315 1.00 62.62 143 HIS A N 1
ATOM 1143 C CA . HIS A 1 143 ? -5.842 9.714 19.414 1.00 62.62 143 HIS A CA 1
ATOM 1144 C C . HIS A 1 143 ? -4.585 9.101 20.041 1.00 62.62 143 HIS A C 1
ATOM 1146 O O . HIS A 1 143 ? -4.731 8.217 20.877 1.00 62.62 143 HIS A O 1
ATOM 1152 N N . GLY A 1 144 ? -3.376 9.581 19.715 1.00 70.56 144 GLY A N 1
ATOM 1153 C CA . GLY A 1 144 ? -2.107 8.998 20.183 1.00 70.56 144 GLY A CA 1
ATOM 1154 C C . GLY A 1 144 ? -2.087 8.680 21.684 1.00 70.56 144 GLY A C 1
ATOM 1155 O O . GLY A 1 144 ? -1.919 7.526 22.060 1.00 70.56 144 GLY A O 1
ATOM 1156 N N . ILE A 1 145 ? -2.417 9.661 22.535 1.00 78.69 145 ILE A N 1
ATOM 1157 C CA . ILE A 1 145 ? -2.454 9.492 24.002 1.00 78.69 145 ILE A CA 1
ATOM 1158 C C . ILE A 1 145 ? -3.531 8.486 24.442 1.00 78.69 145 ILE A C 1
ATOM 1160 O O . ILE A 1 145 ? -3.302 7.663 25.332 1.00 78.69 145 ILE A O 1
ATOM 1164 N N . LEU A 1 146 ? -4.722 8.540 23.834 1.00 82.81 146 LEU A N 1
ATOM 1165 C CA . LEU A 1 146 ? -5.822 7.628 24.159 1.00 82.81 146 LEU A CA 1
ATOM 1166 C C . LEU A 1 146 ? -5.456 6.189 23.781 1.00 82.81 146 LEU A C 1
ATOM 1168 O O . LEU A 1 146 ? -5.627 5.284 24.592 1.00 82.81 146 LEU A O 1
ATOM 1172 N N . CYS A 1 147 ? -4.922 5.988 22.579 1.00 85.75 147 CYS A N 1
ATOM 1173 C CA . CYS A 1 147 ? -4.496 4.688 22.086 1.00 85.75 147 CYS A CA 1
ATOM 1174 C C . CYS A 1 147 ? -3.356 4.117 22.928 1.00 85.75 147 CYS A C 1
ATOM 1176 O O . CYS A 1 147 ? -3.455 2.975 23.365 1.00 85.75 147 CYS A O 1
ATOM 1178 N N . GLU A 1 148 ? -2.327 4.910 23.237 1.00 85.62 148 GLU A N 1
ATOM 1179 C CA . GLU A 1 148 ? -1.242 4.512 24.143 1.00 85.62 148 GLU A CA 1
ATOM 1180 C C . GLU A 1 148 ? -1.786 4.064 25.503 1.00 85.62 148 GLU A C 1
ATOM 1182 O O . GLU A 1 148 ? -1.435 2.992 25.993 1.00 85.62 148 GLU A O 1
ATOM 1187 N N . THR A 1 149 ? -2.716 4.828 26.079 1.00 85.75 149 THR A N 1
ATOM 1188 C CA . THR A 1 149 ? -3.355 4.484 27.357 1.00 85.75 149 THR A CA 1
ATOM 1189 C C . THR A 1 149 ? -4.152 3.179 27.264 1.00 85.75 149 THR A C 1
ATOM 1191 O O . THR A 1 149 ? -4.121 2.366 28.191 1.00 85.75 149 THR A O 1
ATOM 1194 N N . LEU A 1 150 ? -4.867 2.953 26.158 1.00 86.25 150 LEU A N 1
ATOM 1195 C CA . LEU A 1 150 ? -5.619 1.718 25.923 1.00 86.25 150 LEU A CA 1
ATOM 1196 C C . LEU A 1 150 ? -4.697 0.505 25.753 1.00 86.25 150 LEU A C 1
ATOM 1198 O O . LEU A 1 150 ? -5.028 -0.566 26.265 1.00 86.25 150 LEU A O 1
ATOM 1202 N N . PHE A 1 151 ? -3.551 0.666 25.084 1.00 85.38 151 PHE A N 1
ATOM 1203 C CA . PHE A 1 151 ? -2.545 -0.387 24.935 1.00 85.38 151 PHE A CA 1
ATOM 1204 C C . PHE A 1 151 ? -1.850 -0.704 26.264 1.00 85.38 151 PHE A C 1
ATOM 1206 O O . PHE A 1 151 ? -1.799 -1.869 26.649 1.00 85.38 151 PHE A O 1
ATOM 1213 N N . ILE A 1 152 ? -1.391 0.310 27.009 1.00 84.94 152 ILE A N 1
ATOM 1214 C CA . ILE A 1 152 ? -0.711 0.134 28.308 1.00 84.94 152 ILE A CA 1
ATOM 1215 C C . ILE A 1 152 ? -1.610 -0.597 29.311 1.00 84.94 152 ILE A C 1
ATOM 1217 O O . ILE A 1 152 ? -1.158 -1.496 30.014 1.00 84.94 152 ILE A O 1
ATOM 1221 N N . ASN A 1 153 ? -2.893 -0.236 29.359 1.00 86.81 153 ASN A N 1
ATOM 1222 C CA . ASN A 1 153 ? -3.852 -0.842 30.284 1.00 86.81 153 ASN A CA 1
ATOM 1223 C C . ASN A 1 153 ? -4.493 -2.131 29.744 1.00 86.81 153 ASN A C 1
ATOM 1225 O O . ASN A 1 153 ? -5.389 -2.677 30.387 1.00 86.81 153 ASN A O 1
ATOM 1229 N N . ASN A 1 154 ? -4.077 -2.602 28.563 1.00 84.56 154 ASN A N 1
ATOM 1230 C CA . ASN A 1 154 ? -4.632 -3.771 27.878 1.00 84.56 154 ASN A CA 1
ATOM 1231 C C . ASN A 1 154 ? -6.169 -3.720 27.691 1.00 84.56 154 ASN A C 1
ATOM 1233 O O . ASN A 1 154 ? -6.857 -4.740 27.665 1.00 84.56 154 ASN A O 1
ATOM 1237 N N . LEU A 1 155 ? -6.723 -2.508 27.568 1.00 88.00 155 LEU A N 1
ATOM 1238 C CA . LEU A 1 155 ? -8.162 -2.250 27.434 1.00 88.00 155 LEU A CA 1
ATOM 1239 C C . LEU A 1 155 ? -8.650 -2.367 25.987 1.00 88.00 155 LEU A C 1
ATOM 1241 O O . LEU A 1 155 ? -9.856 -2.467 25.756 1.00 88.00 155 LEU A O 1
ATOM 1245 N N . ILE A 1 156 ? -7.728 -2.382 25.017 1.00 87.81 156 ILE A N 1
ATOM 1246 C CA . ILE A 1 156 ? -8.048 -2.516 23.591 1.00 87.81 156 ILE A CA 1
ATOM 1247 C C . ILE A 1 156 ? -8.888 -3.778 23.333 1.00 87.81 156 ILE A C 1
ATOM 1249 O O . ILE A 1 156 ? -9.897 -3.723 22.637 1.00 87.81 156 ILE A O 1
ATOM 1253 N N . TYR A 1 157 ? -8.544 -4.895 23.983 1.00 86.94 157 TYR A N 1
ATOM 1254 C CA . TYR A 1 157 ? -9.227 -6.177 23.816 1.00 86.94 157 TYR A CA 1
ATOM 1255 C C . TYR A 1 157 ? -10.661 -6.157 24.361 1.00 86.94 157 TYR A C 1
ATOM 1257 O O . TYR A 1 157 ? -11.582 -6.672 23.729 1.00 86.94 157 TYR A O 1
ATOM 1265 N N . GLU A 1 158 ? -10.882 -5.492 25.495 1.00 89.88 158 GLU A N 1
ATOM 1266 C CA . GLU A 1 158 ? -12.223 -5.312 26.062 1.00 89.88 158 GLU A CA 1
ATOM 1267 C C . GLU A 1 158 ? -13.116 -4.436 25.177 1.00 89.88 158 GLU A C 1
ATOM 1269 O O . GLU A 1 158 ? -14.339 -4.583 25.174 1.00 89.88 158 GLU A O 1
ATOM 1274 N N . PHE A 1 159 ? -12.523 -3.529 24.401 1.00 90.00 159 PHE A N 1
ATOM 1275 C CA . PHE A 1 159 ? -13.257 -2.701 23.451 1.00 90.00 159 PHE A CA 1
ATOM 1276 C C . PHE A 1 159 ? -13.588 -3.481 22.174 1.00 90.00 159 PHE A C 1
ATOM 1278 O O . PHE A 1 159 ? -14.711 -3.367 21.684 1.00 90.00 159 PHE A O 1
ATOM 1285 N N . ILE A 1 160 ? -12.675 -4.335 21.698 1.00 89.12 160 ILE A N 1
ATOM 1286 C CA . ILE A 1 160 ? -12.910 -5.240 20.560 1.00 89.12 160 ILE A CA 1
ATOM 1287 C C . ILE A 1 160 ? -14.035 -6.235 20.868 1.00 89.12 160 ILE A C 1
ATOM 1289 O O . ILE A 1 160 ? -14.875 -6.493 20.014 1.00 89.12 160 ILE A O 1
ATOM 1293 N N . LYS A 1 161 ? -14.144 -6.735 22.108 1.00 88.88 161 LYS A N 1
ATOM 1294 C CA . LYS A 1 161 ? -15.273 -7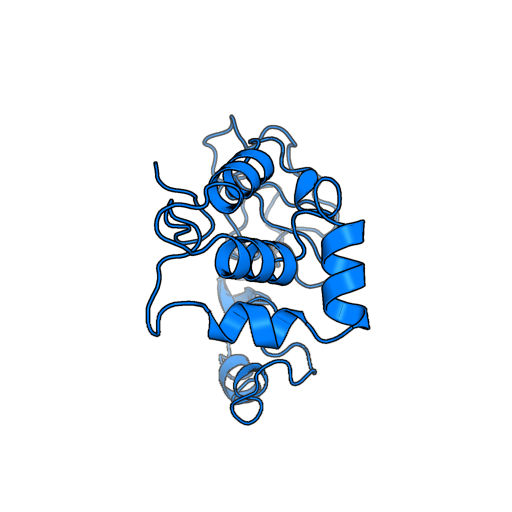.595 22.527 1.00 88.88 161 LYS A CA 1
ATOM 1295 C C . LYS A 1 161 ? -16.650 -6.933 22.408 1.00 88.88 161 LYS A C 1
ATOM 1297 O O . LYS A 1 161 ? -17.659 -7.629 22.456 1.00 88.88 161 LYS A O 1
ATOM 1302 N N . LYS A 1 162 ? -16.705 -5.600 22.312 1.00 87.19 162 LYS A N 1
ATOM 1303 C CA . LYS A 1 162 ? -17.943 -4.828 22.112 1.00 87.19 162 LYS A CA 1
ATOM 1304 C C . LYS A 1 162 ? -18.229 -4.541 20.636 1.00 87.19 162 LYS A C 1
ATOM 1306 O O . LYS A 1 162 ? -19.160 -3.789 20.341 1.00 87.19 162 LYS A O 1
ATOM 1311 N N . CYS A 1 163 ? -17.400 -5.051 19.733 1.00 89.88 163 CYS A N 1
ATOM 1312 C CA . CYS A 1 163 ? -17.700 -5.101 18.314 1.00 89.88 163 CYS A CA 1
ATOM 1313 C C . CYS A 1 163 ? -18.686 -6.238 18.033 1.00 89.88 163 CYS A C 1
ATOM 1315 O O . CYS A 1 163 ? -18.702 -7.246 18.742 1.00 89.88 163 CYS A O 1
ATOM 1317 N N . ASP A 1 164 ? -19.474 -6.089 16.972 1.00 90.56 164 ASP A N 1
ATOM 1318 C CA . ASP A 1 164 ? -20.235 -7.206 16.419 1.00 90.56 164 ASP A CA 1
ATOM 1319 C C . ASP A 1 164 ? -19.280 -8.291 15.892 1.00 90.56 164 ASP A C 1
ATOM 1321 O O . ASP A 1 164 ? -18.109 -8.028 15.618 1.00 90.56 164 ASP A O 1
ATOM 1325 N N . SER A 1 165 ? -19.765 -9.525 15.729 1.00 87.00 165 SER A N 1
ATOM 1326 C CA . SER A 1 165 ? -18.937 -10.626 15.210 1.00 87.00 165 SER A CA 1
ATOM 1327 C C . SER A 1 165 ? -18.453 -10.390 13.777 1.00 87.00 165 SER A C 1
ATOM 1329 O O . SER A 1 165 ? -17.413 -10.913 13.386 1.00 87.00 165 SER A O 1
ATOM 1331 N N . ILE A 1 166 ? -19.207 -9.611 12.999 1.00 86.56 166 ILE A N 1
ATOM 1332 C CA . ILE A 1 166 ? -18.859 -9.175 11.649 1.00 86.56 166 ILE A CA 1
ATOM 1333 C C . ILE A 1 166 ? -19.212 -7.698 11.548 1.00 86.56 166 ILE A C 1
ATOM 1335 O O . ILE A 1 166 ? -20.348 -7.305 11.812 1.00 86.56 166 ILE A O 1
ATOM 1339 N N . PHE A 1 167 ? -18.246 -6.887 11.139 1.00 87.12 167 PHE A N 1
ATOM 1340 C CA . PHE A 1 167 ? -18.431 -5.461 10.919 1.00 87.12 167 PHE A CA 1
ATOM 1341 C C . PHE A 1 167 ? -17.568 -4.985 9.753 1.00 87.12 167 PHE A C 1
ATOM 1343 O O . PHE A 1 167 ? -16.576 -5.616 9.392 1.00 87.12 167 PHE A O 1
ATOM 1350 N N . GLN A 1 168 ? -17.951 -3.852 9.171 1.00 84.88 168 GLN A N 1
ATOM 1351 C CA . GLN A 1 168 ? -17.181 -3.186 8.130 1.00 84.88 168 GLN A CA 1
ATOM 1352 C C . GLN A 1 168 ? -16.357 -2.062 8.756 1.00 84.88 168 GLN A C 1
ATOM 1354 O O . GLN A 1 168 ? -16.904 -1.190 9.432 1.00 84.88 168 GLN A O 1
ATOM 1359 N N . PHE A 1 169 ? -15.047 -2.089 8.531 1.00 85.06 169 PHE A N 1
ATOM 1360 C CA . PHE A 1 169 ? -14.138 -1.028 8.940 1.00 85.06 169 PHE A CA 1
ATOM 1361 C C . PHE A 1 169 ? -12.929 -0.964 7.991 1.00 85.06 169 PHE A C 1
ATOM 1363 O O . PHE A 1 169 ? -12.311 -2.001 7.746 1.00 85.06 169 PHE A O 1
ATOM 1370 N N . PRO A 1 170 ? -12.548 0.226 7.502 1.00 85.69 170 PRO A N 1
ATOM 1371 C CA . PRO A 1 170 ? -13.329 1.463 7.545 1.00 85.69 170 PRO A CA 1
ATOM 1372 C C . PRO A 1 170 ? -14.607 1.354 6.689 1.00 85.69 170 PRO A C 1
ATOM 1374 O O . PRO A 1 170 ? -14.789 0.391 5.943 1.00 85.69 170 PRO A O 1
ATOM 1377 N N . ILE 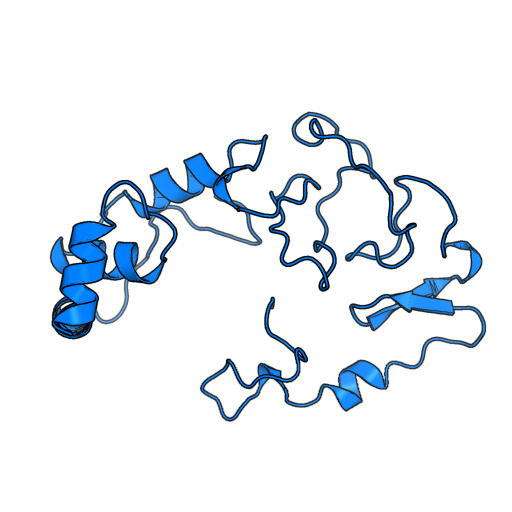A 1 171 ? -15.524 2.318 6.815 1.00 79.12 171 ILE A N 1
ATOM 1378 C CA . ILE A 1 171 ? -16.801 2.278 6.076 1.00 79.12 171 ILE A CA 1
ATOM 1379 C C . ILE A 1 171 ? -16.563 2.388 4.577 1.00 79.12 171 ILE A C 1
ATOM 1381 O O . ILE A 1 171 ? -17.163 1.635 3.811 1.00 79.12 171 ILE A O 1
ATOM 1385 N N . ASN A 1 172 ? -15.685 3.298 4.151 1.00 80.44 172 ASN A N 1
ATOM 1386 C CA . ASN A 1 172 ? -15.386 3.411 2.733 1.00 80.44 172 ASN A CA 1
ATOM 1387 C C . ASN A 1 172 ? -14.365 2.324 2.388 1.00 80.44 172 ASN A C 1
ATOM 1389 O O . ASN A 1 172 ? -13.291 2.285 3.002 1.00 80.44 172 ASN A O 1
ATOM 1393 N N . PRO A 1 173 ? -14.684 1.429 1.439 1.00 70.06 173 PRO A N 1
ATOM 1394 C CA . PRO A 1 173 ? -13.834 0.296 1.132 1.00 70.06 173 PRO A CA 1
ATOM 1395 C C . PRO A 1 173 ? -12.479 0.766 0.605 1.00 70.06 173 PRO A C 1
ATOM 1397 O O . PRO A 1 173 ? -12.384 1.610 -0.291 1.00 70.06 173 PRO A O 1
ATOM 1400 N N . VAL A 1 174 ? -11.430 0.160 1.153 1.00 68.62 174 VAL A N 1
ATOM 1401 C CA . VAL A 1 174 ? -10.058 0.303 0.672 1.00 68.62 174 VAL A CA 1
ATOM 1402 C C . VAL A 1 174 ? -9.757 -0.927 -0.180 1.00 68.62 174 VAL A C 1
ATOM 1404 O O . VAL A 1 174 ? -9.635 -2.030 0.347 1.00 68.62 174 VAL A O 1
ATOM 1407 N N . TYR A 1 175 ? -9.688 -0.765 -1.499 1.00 60.03 175 TYR A N 1
ATOM 1408 C CA . TYR A 1 175 ? -9.440 -1.852 -2.448 1.00 60.03 175 TYR A CA 1
ATOM 1409 C C . TYR A 1 175 ? -8.180 -1.581 -3.258 1.00 60.03 175 TYR A C 1
ATOM 1411 O O . TYR A 1 175 ? -8.072 -0.517 -3.862 1.00 60.03 175 TYR A O 1
ATOM 1419 N N . MET A 1 176 ? -7.261 -2.556 -3.304 1.00 55.84 176 MET A N 1
ATOM 1420 C CA . MET A 1 176 ? -5.979 -2.446 -4.018 1.00 55.84 176 MET A CA 1
ATOM 1421 C C . MET A 1 176 ? -5.308 -1.103 -3.748 1.00 55.84 176 MET A C 1
ATOM 1423 O O . MET A 1 176 ? -5.007 -0.362 -4.670 1.00 55.84 176 MET A O 1
ATOM 1427 N N . SER A 1 177 ? -5.148 -0.739 -2.474 1.00 51.69 177 SER A N 1
ATOM 1428 C CA . SER A 1 177 ? -4.536 0.541 -2.111 1.00 51.69 177 SER A CA 1
ATOM 1429 C C . SER A 1 177 ? -5.348 1.809 -2.469 1.00 51.69 177 SER A C 1
ATOM 1431 O O . SER A 1 177 ? -4.954 2.900 -2.079 1.00 51.69 177 SER A O 1
ATOM 1433 N N . HIS A 1 178 ? -6.527 1.720 -3.084 1.00 53.34 178 HIS A N 1
ATOM 1434 C CA . HIS A 1 178 ? -7.380 2.875 -3.385 1.00 53.34 178 HIS A CA 1
ATOM 1435 C C . HIS A 1 178 ? -8.606 2.947 -2.474 1.00 53.34 178 HIS A C 1
ATOM 1437 O O . HIS A 1 178 ? -9.227 1.935 -2.156 1.00 53.34 178 HIS A O 1
ATOM 1443 N N . ILE A 1 179 ? -8.993 4.162 -2.092 1.00 56.41 179 ILE A N 1
ATOM 1444 C CA . ILE A 1 179 ? -10.235 4.418 -1.356 1.00 56.41 179 ILE A CA 1
ATOM 1445 C C . ILE A 1 179 ? -11.299 4.743 -2.387 1.00 56.41 179 ILE A C 1
ATOM 1447 O O . ILE A 1 179 ? -11.164 5.721 -3.121 1.00 56.41 179 ILE A O 1
ATOM 1451 N N . ARG A 1 180 ? -12.328 3.902 -2.476 1.00 47.50 180 ARG A N 1
ATOM 1452 C CA . ARG A 1 180 ? -13.449 4.135 -3.390 1.00 47.50 180 ARG A CA 1
ATOM 1453 C C . ARG A 1 180 ? -14.550 4.889 -2.647 1.00 47.50 180 ARG A C 1
ATOM 1455 O O . ARG A 1 180 ? -14.955 4.460 -1.567 1.00 47.50 180 ARG A O 1
ATOM 1462 N N . PHE A 1 181 ? -14.984 6.003 -3.232 1.00 48.06 181 PHE A N 1
ATOM 1463 C CA . PHE A 1 181 ? -16.137 6.794 -2.797 1.00 48.06 181 PHE A CA 1
ATOM 1464 C C . PHE A 1 181 ? -17.377 6.406 -3.597 1.00 48.06 181 PHE A C 1
ATOM 1466 O O . PHE A 1 181 ? -17.221 6.129 -4.810 1.00 48.06 181 PHE A O 1
#